Protein AF-A0A519VNI6-F1 (afdb_monomer)

Nearest PDB structures (foldseek):
  6fhm-assembly1_B  TM=5.987E-01  e=8.349E-01  Escherichia coli K-12
  7arm-assembly1_A  TM=4.336E-01  e=2.626E+00  Escherichia coli K-12
  6rm3-assembly1_LM0  TM=1.804E-01  e=1.292E+00  Vairimorpha necatrix

Sequence (95 aa):
MMKYIKTVWIHDFEDEPNLFYHEVDKDGFEIRKILIYKDDHFALASTSIEKGDAFLSSKTIPSVHEINEDAQFLAKEITCEEFEQIWAEYLYSNK

Mean predicted aligned error: 2.77 Å

Secondary structure (DSSP, 8-state):
--EEEEEEE----SSSEEEEEEEE-TTS-EEEEEEEETTS-EEEEESS-EETT----SSPPPPHHHHTTSTTEEEEE--HHHHHHHHHHHHS---

Structure (mmCIF, N/CA/C/O backbone):
data_AF-A0A519VNI6-F1
#
_entry.id   AF-A0A519VNI6-F1
#
loop_
_atom_site.group_PDB
_atom_s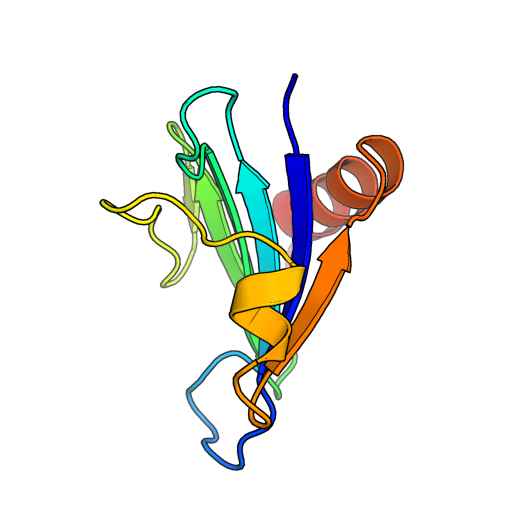ite.id
_atom_site.type_symbol
_atom_site.label_atom_id
_atom_site.label_alt_id
_atom_site.label_comp_id
_atom_site.label_asym_id
_atom_site.label_entity_id
_atom_site.label_seq_id
_atom_site.pdbx_PDB_ins_code
_atom_site.Cartn_x
_atom_site.Cartn_y
_atom_site.Cartn_z
_atom_site.occupancy
_atom_site.B_iso_or_equiv
_atom_site.auth_seq_id
_atom_site.auth_comp_id
_atom_site.auth_asym_id
_atom_site.auth_atom_id
_atom_site.pdbx_PDB_model_num
ATOM 1 N N . MET A 1 1 ? -0.092 12.343 13.136 1.00 83.25 1 MET A N 1
ATOM 2 C CA . MET A 1 1 ? -1.182 12.318 12.138 1.00 83.25 1 MET A CA 1
ATOM 3 C C . MET A 1 1 ? -0.995 11.054 11.324 1.00 83.25 1 MET A C 1
ATOM 5 O O . MET A 1 1 ? 0.158 10.680 11.141 1.00 83.25 1 MET A O 1
ATOM 9 N N . MET A 1 2 ? -2.075 10.372 10.940 1.00 95.06 2 MET A N 1
ATOM 10 C CA . MET A 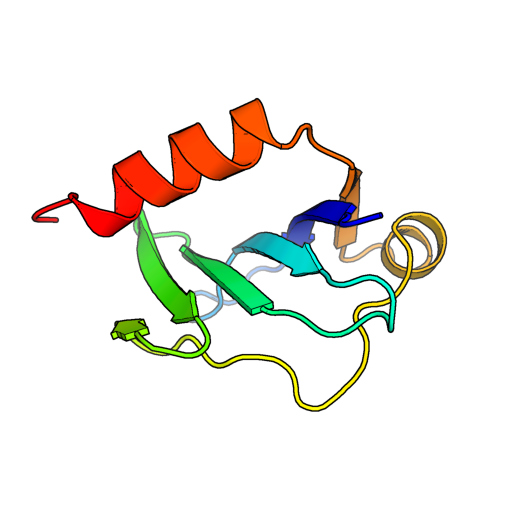1 2 ? -1.959 9.161 10.119 1.00 95.06 2 MET A CA 1
ATOM 11 C C . MET A 1 2 ? -1.532 9.535 8.701 1.00 95.06 2 MET A C 1
ATOM 13 O O . MET A 1 2 ? -1.784 10.661 8.262 1.00 95.06 2 MET A O 1
ATOM 17 N N . LYS A 1 3 ? -0.880 8.604 8.013 1.00 97.81 3 LYS A N 1
ATOM 18 C CA . LYS A 1 3 ? -0.507 8.733 6.605 1.00 97.81 3 LYS A CA 1
ATOM 19 C C . LYS A 1 3 ? -1.166 7.624 5.811 1.00 97.81 3 LYS A C 1
ATOM 21 O O . LYS A 1 3 ? -1.279 6.504 6.297 1.00 97.81 3 LYS A O 1
ATOM 26 N N . TYR A 1 4 ? -1.540 7.939 4.582 1.00 98.62 4 TYR A N 1
ATOM 27 C CA . TYR A 1 4 ? -2.134 6.982 3.665 1.00 98.62 4 TYR A CA 1
ATOM 28 C C . TYR A 1 4 ? -1.285 6.958 2.409 1.00 98.62 4 TYR A C 1
ATOM 30 O O . TYR A 1 4 ? -1.046 8.000 1.797 1.00 98.62 4 TYR A O 1
ATOM 38 N N . ILE A 1 5 ? -0.768 5.786 2.062 1.00 98.69 5 ILE A N 1
ATOM 39 C CA . ILE A 1 5 ? 0.215 5.633 0.992 1.00 98.69 5 ILE A CA 1
ATOM 40 C C . ILE A 1 5 ? -0.307 4.604 0.004 1.00 98.69 5 ILE A C 1
ATOM 42 O O . ILE A 1 5 ? -0.692 3.503 0.390 1.00 98.69 5 ILE A O 1
ATOM 46 N N . LYS A 1 6 ? -0.292 4.967 -1.276 1.00 98.75 6 LYS A N 1
ATOM 47 C CA . LYS A 1 6 ? -0.488 4.045 -2.390 1.00 98.75 6 LYS A CA 1
ATOM 48 C C . LYS A 1 6 ? 0.872 3.748 -3.004 1.00 98.75 6 LYS A C 1
ATOM 50 O O . LYS A 1 6 ? 1.537 4.689 -3.436 1.00 98.75 6 LYS A O 1
ATOM 55 N N . THR A 1 7 ? 1.227 2.474 -3.111 1.00 98.62 7 THR A N 1
ATOM 56 C CA . THR A 1 7 ? 2.486 2.019 -3.711 1.00 98.62 7 THR A CA 1
ATOM 57 C C . THR A 1 7 ? 2.193 1.040 -4.834 1.00 98.62 7 THR A C 1
ATOM 59 O O . THR A 1 7 ? 1.498 0.051 -4.630 1.00 98.62 7 THR A O 1
ATOM 62 N N . VAL A 1 8 ? 2.719 1.313 -6.022 1.00 98.50 8 VAL A N 1
ATOM 63 C CA . VAL A 1 8 ? 2.764 0.368 -7.142 1.00 98.50 8 VAL A CA 1
ATOM 64 C C . VAL A 1 8 ? 4.122 -0.320 -7.119 1.00 98.50 8 VAL A C 1
ATOM 66 O O . VAL A 1 8 ? 5.133 0.376 -7.039 1.00 98.50 8 VAL A O 1
ATOM 69 N N . TRP A 1 9 ? 4.148 -1.647 -7.224 1.00 98.25 9 TRP A N 1
ATOM 70 C CA . TRP A 1 9 ? 5.367 -2.415 -7.470 1.00 98.25 9 TRP A CA 1
ATOM 71 C C . TRP A 1 9 ? 5.404 -2.855 -8.935 1.00 98.25 9 TRP A C 1
ATOM 73 O O . TRP A 1 9 ? 4.475 -3.476 -9.447 1.00 98.25 9 TRP A O 1
ATOM 83 N N . ILE A 1 10 ? 6.471 -2.486 -9.632 1.00 97.94 10 ILE A N 1
ATOM 84 C CA . ILE A 1 10 ? 6.691 -2.753 -11.048 1.00 97.94 10 ILE A CA 1
ATOM 85 C C . ILE A 1 10 ? 7.520 -4.032 -11.160 1.00 97.94 10 ILE A C 1
ATOM 87 O O . ILE A 1 10 ? 8.738 -4.019 -10.983 1.00 97.94 10 ILE A O 1
ATOM 91 N N . HIS A 1 11 ? 6.850 -5.143 -11.460 1.00 96.94 11 HIS A N 1
ATOM 92 C CA . HIS A 1 11 ? 7.475 -6.453 -11.628 1.00 96.94 11 HIS A CA 1
ATOM 93 C C . HIS A 1 11 ? 6.660 -7.366 -12.557 1.00 96.94 11 HIS A C 1
ATOM 95 O O . HIS A 1 11 ? 5.459 -7.178 -12.768 1.00 96.94 11 HIS A O 1
ATOM 101 N N . ASP A 1 12 ? 7.306 -8.430 -13.037 1.00 95.69 12 ASP A N 1
ATOM 102 C CA . ASP A 1 12 ? 6.687 -9.460 -13.881 1.00 95.69 12 ASP A CA 1
ATOM 103 C C . ASP A 1 12 ? 6.329 -10.748 -13.118 1.00 95.69 12 ASP A C 1
ATOM 105 O O . ASP A 1 12 ? 5.827 -11.690 -13.714 1.00 95.69 12 ASP A O 1
ATOM 109 N N . PHE A 1 13 ? 6.521 -10.798 -11.794 1.00 95.69 13 PHE A N 1
ATOM 110 C CA . PHE A 1 13 ? 6.043 -11.929 -10.981 1.00 95.69 13 PHE A CA 1
ATOM 111 C C . PHE A 1 13 ? 4.510 -12.042 -11.041 1.00 95.69 13 PHE A C 1
ATOM 113 O O . PHE A 1 13 ? 3.823 -11.022 -10.952 1.00 95.69 13 PHE A O 1
ATOM 120 N N . GLU A 1 14 ? 3.998 -13.255 -11.236 1.00 92.50 14 GLU A N 1
ATOM 121 C CA . GLU A 1 14 ? 2.559 -13.530 -11.393 1.00 92.50 14 GLU A CA 1
ATOM 122 C C . GLU A 1 14 ? 1.843 -13.632 -10.042 1.00 92.50 14 GLU A C 1
ATOM 124 O O . GLU A 1 14 ? 0.761 -13.080 -9.876 1.00 92.50 14 GLU A O 1
ATOM 129 N N . ASP A 1 15 ? 2.485 -14.268 -9.060 1.00 92.56 15 ASP A N 1
ATOM 130 C CA . ASP A 1 15 ? 1.887 -14.568 -7.752 1.00 92.56 15 ASP A CA 1
ATOM 131 C C . ASP A 1 15 ? 2.071 -13.439 -6.717 1.00 92.56 15 ASP A C 1
ATOM 133 O O . ASP A 1 15 ? 1.718 -13.592 -5.551 1.00 92.56 15 ASP A O 1
ATOM 137 N N . GLU A 1 16 ? 2.646 -12.304 -7.123 1.00 95.75 16 GLU A N 1
ATOM 138 C CA . GLU A 1 16 ? 2.939 -11.169 -6.241 1.00 95.75 16 GLU A CA 1
ATOM 139 C C . GLU A 1 16 ? 1.984 -9.991 -6.506 1.00 95.75 16 GLU A C 1
ATOM 141 O O . GLU A 1 16 ? 1.579 -9.762 -7.655 1.00 95.75 16 GLU A O 1
ATOM 146 N N . PRO A 1 17 ? 1.634 -9.203 -5.473 1.00 96.62 17 PRO A N 1
ATOM 147 C CA . PRO A 1 17 ? 0.744 -8.064 -5.625 1.00 96.62 17 PRO A CA 1
ATOM 148 C C . PRO A 1 17 ? 1.441 -6.906 -6.341 1.00 96.62 17 PRO A C 1
ATOM 150 O O . PRO A 1 17 ? 2.569 -6.535 -6.020 1.00 96.62 17 PRO A O 1
ATOM 153 N N . ASN A 1 18 ? 0.726 -6.260 -7.258 1.00 96.94 18 ASN A N 1
ATOM 154 C CA . ASN A 1 18 ? 1.222 -5.085 -7.973 1.00 96.94 18 ASN A CA 1
ATOM 155 C C . ASN A 1 18 ? 0.877 -3.773 -7.256 1.00 96.94 18 ASN A C 1
ATOM 157 O O . ASN A 1 18 ? 1.476 -2.733 -7.552 1.00 96.94 18 ASN A O 1
ATOM 161 N N . LEU A 1 19 ? -0.099 -3.789 -6.344 1.00 97.75 19 LEU A N 1
ATOM 162 C CA . LEU A 1 19 ? -0.592 -2.582 -5.702 1.00 97.75 19 LEU A CA 1
ATOM 163 C C . LEU A 1 19 ? -0.824 -2.768 -4.206 1.00 97.75 19 LEU A C 1
ATOM 165 O O . LEU A 1 19 ? -1.463 -3.714 -3.754 1.00 97.75 19 LEU A O 1
ATOM 169 N N . PHE A 1 20 ? -0.327 -1.792 -3.455 1.00 98.25 20 PHE A N 1
ATOM 170 C CA . PHE A 1 20 ? -0.371 -1.749 -2.007 1.00 98.25 20 PHE A CA 1
ATOM 171 C C . PHE A 1 20 ? -1.035 -0.448 -1.567 1.00 98.25 20 PHE A C 1
ATOM 173 O O . PHE A 1 20 ? -0.714 0.634 -2.073 1.00 98.25 20 PHE A O 1
ATOM 180 N N . TYR A 1 21 ? -1.927 -0.547 -0.589 1.00 98.50 21 TYR A N 1
ATOM 181 C CA . TYR A 1 21 ? -2.425 0.600 0.156 1.00 98.50 21 TYR A CA 1
ATOM 182 C C . TYR A 1 21 ? -2.079 0.422 1.622 1.00 98.50 21 TYR A C 1
ATOM 184 O O . TYR A 1 21 ? -2.402 -0.610 2.205 1.00 98.50 21 TYR A O 1
ATOM 192 N N . HIS A 1 22 ? -1.462 1.439 2.207 1.00 98.31 22 HIS A N 1
ATOM 193 C CA . HIS A 1 22 ? -1.030 1.447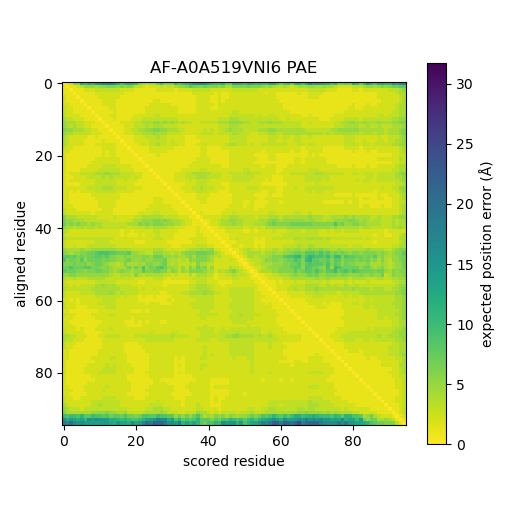 3.596 1.00 98.31 22 HIS A CA 1
ATOM 194 C C . HIS A 1 22 ? -1.731 2.583 4.332 1.00 98.31 22 HIS A C 1
ATOM 196 O O . HIS A 1 22 ? -1.629 3.736 3.912 1.00 98.31 22 HIS A O 1
ATOM 202 N N . GLU A 1 23 ? -2.381 2.279 5.450 1.00 98.44 23 GLU A N 1
ATOM 203 C CA . GLU A 1 23 ? -2.645 3.265 6.493 1.00 98.44 23 GLU A CA 1
ATOM 204 C C . GLU A 1 23 ? -1.583 3.106 7.575 1.00 98.44 23 GLU A C 1
ATOM 206 O O . GLU A 1 23 ? -1.408 2.030 8.152 1.00 98.44 23 GLU A O 1
ATOM 211 N N . VAL A 1 24 ? -0.876 4.195 7.841 1.00 98.19 24 VAL A N 1
ATOM 212 C CA . VAL A 1 24 ? 0.308 4.226 8.688 1.00 98.19 24 VAL A CA 1
ATOM 213 C C . VAL A 1 24 ? 0.075 5.176 9.851 1.00 98.19 24 VAL A C 1
ATOM 215 O O . VA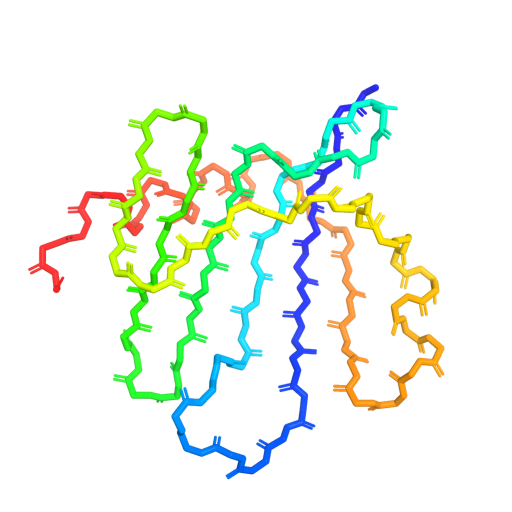L A 1 24 ? -0.383 6.310 9.675 1.00 98.19 24 VAL A O 1
ATOM 218 N N . ASP A 1 25 ? 0.399 4.721 11.054 1.00 97.50 25 ASP A N 1
ATOM 219 C CA . ASP A 1 25 ? 0.261 5.510 12.262 1.00 97.50 25 ASP A CA 1
ATOM 220 C C . ASP A 1 25 ? 1.337 6.582 12.439 1.00 97.50 25 ASP A C 1
ATOM 222 O O . ASP A 1 25 ? 2.229 6.791 11.615 1.00 97.50 25 ASP A O 1
ATOM 226 N N . LYS A 1 26 ? 1.208 7.338 13.532 1.00 96.56 26 LYS A N 1
ATOM 227 C CA . LYS A 1 26 ? 2.130 8.433 13.854 1.00 96.56 26 LYS A CA 1
ATOM 228 C C . LYS A 1 26 ? 3.556 7.948 14.143 1.00 96.56 26 LYS A C 1
ATOM 230 O O . LYS A 1 26 ? 4.471 8.763 14.076 1.00 96.56 26 LYS A O 1
ATOM 235 N N . ASP A 1 27 ? 3.708 6.676 14.501 1.00 96.38 27 ASP A N 1
ATOM 236 C CA . ASP A 1 27 ? 4.972 6.036 14.849 1.00 96.38 27 ASP A CA 1
ATOM 237 C C . ASP A 1 27 ? 5.554 5.281 13.631 1.00 96.38 27 ASP A C 1
ATOM 239 O O . ASP A 1 27 ? 6.642 4.715 13.712 1.00 96.38 27 ASP A O 1
ATOM 243 N N . GLY A 1 28 ? 4.875 5.345 12.477 1.00 96.69 28 GLY A N 1
ATOM 244 C CA . GLY A 1 28 ? 5.321 4.800 11.200 1.00 96.69 28 GLY A CA 1
ATOM 245 C C . GLY A 1 28 ? 4.872 3.364 10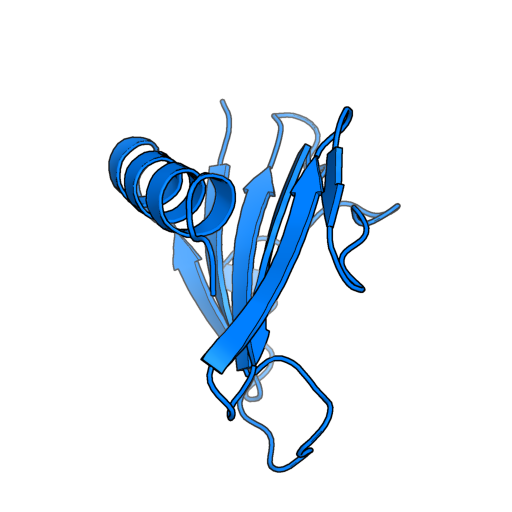.945 1.00 96.69 28 GLY A C 1
ATOM 246 O O . GLY A 1 28 ? 5.277 2.792 9.935 1.00 96.69 28 GLY A O 1
ATOM 247 N N . PHE A 1 29 ? 4.055 2.773 11.816 1.00 97.44 29 PHE A N 1
ATOM 248 C CA . PHE A 1 29 ? 3.607 1.389 11.676 1.00 97.44 29 PHE A CA 1
ATOM 249 C C . PHE A 1 29 ? 2.315 1.282 10.877 1.00 97.44 29 PHE A C 1
ATOM 251 O O . PHE A 1 29 ? 1.412 2.106 10.997 1.00 97.44 29 PHE A O 1
ATOM 258 N N . GLU A 1 30 ? 2.234 0.242 10.055 1.00 96.88 30 GLU A N 1
ATOM 259 C CA . GLU A 1 30 ? 1.031 -0.088 9.301 1.00 96.88 30 GLU A CA 1
ATOM 260 C C . GLU A 1 30 ? -0.067 -0.588 10.246 1.00 96.88 30 GLU A C 1
ATOM 262 O O . GLU A 1 30 ? 0.170 -1.482 11.058 1.00 96.88 30 GLU A O 1
ATOM 267 N N . ILE A 1 31 ? -1.270 -0.026 10.129 1.00 97.56 31 ILE A N 1
ATOM 268 C CA . ILE A 1 31 ? -2.445 -0.452 10.905 1.00 97.56 31 ILE A CA 1
ATOM 269 C C . ILE A 1 31 ? -3.570 -1.014 10.035 1.00 97.56 31 ILE A C 1
ATOM 271 O O . ILE A 1 31 ? -4.390 -1.790 10.532 1.00 97.56 31 ILE A O 1
ATOM 275 N N . ARG A 1 32 ? -3.587 -0.664 8.744 1.00 98.19 32 ARG A N 1
ATOM 276 C CA . ARG A 1 32 ? -4.381 -1.321 7.705 1.00 98.19 32 ARG A CA 1
ATOM 277 C C . ARG A 1 32 ? -3.576 -1.446 6.420 1.00 98.19 32 ARG A C 1
ATOM 279 O O . ARG A 1 32 ? -2.830 -0.535 6.059 1.00 98.19 32 ARG A O 1
ATOM 286 N N . LYS A 1 33 ? -3.788 -2.557 5.719 1.00 98.12 33 LYS A N 1
ATOM 287 C CA . LYS A 1 33 ? -3.147 -2.883 4.449 1.00 98.12 33 LYS A CA 1
ATOM 288 C C . LYS A 1 33 ? -4.134 -3.468 3.458 1.00 98.12 33 LYS A C 1
ATOM 290 O O . LYS A 1 33 ? -4.926 -4.333 3.824 1.00 98.12 33 LYS A O 1
ATOM 295 N N . ILE A 1 34 ? -4.014 -3.059 2.202 1.00 98.00 34 ILE A N 1
ATOM 296 C CA . ILE A 1 34 ? -4.670 -3.702 1.062 1.00 98.00 34 ILE A CA 1
ATOM 297 C C . ILE A 1 34 ? -3.588 -4.136 0.081 1.00 98.00 34 ILE A C 1
ATOM 299 O O . ILE A 1 34 ? -2.722 -3.330 -0.261 1.00 98.00 34 ILE A O 1
ATOM 303 N N . LEU A 1 35 ? -3.652 -5.387 -0.363 1.00 97.62 35 LEU A N 1
ATOM 304 C CA . LEU A 1 35 ? -2.872 -5.932 -1.470 1.00 97.62 35 LEU A CA 1
ATOM 305 C C . LEU A 1 35 ? -3.824 -6.231 -2.620 1.00 97.62 35 LEU A C 1
ATOM 307 O O . LEU A 1 35 ? -4.860 -6.852 -2.394 1.00 97.62 35 LEU A O 1
ATOM 311 N N . ILE A 1 36 ? -3.474 -5.807 -3.828 1.00 96.50 36 ILE A N 1
ATOM 312 C CA . ILE A 1 36 ? -4.184 -6.168 -5.056 1.00 96.50 36 ILE A CA 1
ATOM 313 C C . ILE A 1 36 ? -3.176 -6.818 -5.995 1.00 96.50 36 ILE A C 1
ATOM 315 O O . ILE A 1 36 ? -2.033 -6.366 -6.101 1.00 96.50 36 ILE A O 1
ATOM 319 N N . TYR A 1 37 ? -3.615 -7.892 -6.634 1.00 95.69 37 TYR A N 1
ATOM 320 C CA . TYR A 1 37 ? -2.817 -8.741 -7.501 1.00 95.69 37 TYR A CA 1
ATOM 321 C C . TYR A 1 37 ? -3.273 -8.603 -8.954 1.00 95.69 37 TYR A C 1
ATOM 323 O O . TYR A 1 37 ? -4.324 -8.033 -9.251 1.00 95.69 37 TYR A O 1
ATOM 331 N N . LYS A 1 38 ? -2.451 -9.091 -9.888 1.00 92.06 38 LYS A N 1
ATOM 332 C CA . LYS A 1 38 ? -2.666 -8.911 -11.336 1.00 92.06 38 LYS A CA 1
ATOM 333 C C . LYS A 1 38 ? -3.934 -9.578 -11.870 1.00 92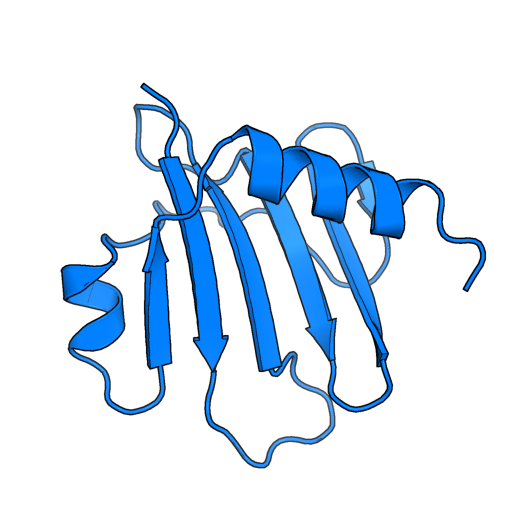.06 38 LYS A C 1
ATOM 335 O O . LYS A 1 38 ? -4.484 -9.114 -12.863 1.00 92.06 38 LYS A O 1
ATOM 340 N N . ASP A 1 39 ? -4.374 -10.653 -11.232 1.00 91.00 39 ASP A N 1
ATOM 341 C CA . ASP A 1 39 ? -5.598 -11.403 -11.532 1.00 91.00 39 ASP A CA 1
ATOM 342 C C . ASP A 1 39 ? -6.840 -10.844 -10.801 1.00 91.00 39 ASP A C 1
ATOM 344 O O . ASP A 1 39 ? -7.872 -11.511 -10.734 1.00 91.00 39 ASP A O 1
ATOM 348 N N . ASP A 1 40 ? -6.740 -9.625 -10.259 1.00 87.38 40 ASP A N 1
ATOM 349 C CA . ASP A 1 40 ? -7.754 -8.924 -9.466 1.00 87.38 40 ASP A CA 1
ATOM 350 C C . ASP A 1 40 ? -8.098 -9.579 -8.114 1.00 87.38 40 ASP A C 1
ATOM 352 O O . ASP A 1 40 ? -9.042 -9.133 -7.445 1.00 87.38 40 ASP A O 1
ATOM 356 N N . HIS A 1 41 ? -7.348 -10.596 -7.665 1.00 92.62 41 HIS A N 1
ATOM 357 C CA . HIS A 1 41 ? -7.475 -11.051 -6.284 1.00 92.62 41 HIS A CA 1
ATOM 358 C C . HIS A 1 41 ? -6.890 -10.016 -5.320 1.00 92.62 41 HIS A C 1
ATOM 360 O O . HIS A 1 41 ? -6.096 -9.143 -5.688 1.00 92.62 41 HIS A O 1
ATOM 366 N N . PHE A 1 42 ? -7.328 -10.077 -4.065 1.00 95.56 42 PHE A N 1
ATOM 367 C CA . PHE A 1 42 ? -6.922 -9.110 -3.059 1.00 95.56 42 PHE A CA 1
ATOM 368 C C . PHE A 1 42 ? -6.797 -9.737 -1.680 1.00 95.56 42 PHE A C 1
ATOM 370 O O . PHE A 1 42 ? -7.447 -10.734 -1.357 1.00 95.56 42 PHE A O 1
ATOM 377 N N . ALA A 1 43 ? -5.999 -9.087 -0.845 1.00 96.25 43 ALA A N 1
ATOM 378 C CA . ALA A 1 43 ? -5.851 -9.427 0.556 1.00 96.25 43 ALA A CA 1
ATOM 379 C C . ALA A 1 43 ? -5.904 -8.161 1.421 1.00 96.25 43 ALA A C 1
ATOM 381 O O . ALA A 1 43 ? -5.520 -7.072 0.988 1.00 96.25 43 ALA A O 1
ATOM 382 N N . LEU A 1 44 ? -6.415 -8.300 2.642 1.00 96.44 44 LEU A N 1
ATOM 383 C CA . LEU A 1 44 ? -6.602 -7.207 3.595 1.00 96.44 44 LEU A CA 1
ATOM 384 C C . LEU A 1 44 ? -6.020 -7.594 4.945 1.00 96.44 44 LEU A C 1
ATOM 386 O O . LEU A 1 44 ? -6.254 -8.702 5.421 1.00 96.44 44 LEU A O 1
ATOM 390 N N . ALA A 1 45 ? -5.349 -6.655 5.595 1.00 97.44 45 ALA A N 1
ATOM 391 C CA . ALA A 1 45 ? -4.935 -6.809 6.981 1.00 97.44 45 ALA A CA 1
ATOM 392 C C . ALA A 1 45 ? -5.279 -5.559 7.784 1.00 97.44 45 ALA A C 1
ATOM 394 O O . ALA A 1 45 ? -5.188 -4.437 7.289 1.00 97.44 45 ALA A O 1
ATOM 395 N N . SER A 1 46 ? -5.662 -5.757 9.034 1.00 96.50 46 SER A N 1
ATOM 396 C CA . SER A 1 46 ? -5.783 -4.746 10.072 1.00 96.50 46 SER A CA 1
ATOM 397 C C . SER A 1 46 ? -5.420 -5.368 11.418 1.00 96.50 46 SER A C 1
ATOM 399 O O . SER A 1 46 ? -5.160 -6.564 11.521 1.00 96.50 46 SER A O 1
ATOM 401 N N . THR A 1 47 ? -5.462 -4.582 12.489 1.00 90.94 47 THR A N 1
ATOM 402 C CA . THR A 1 47 ? -5.276 -5.099 13.855 1.00 90.94 47 THR A CA 1
ATOM 403 C C . THR A 1 47 ? -6.361 -6.087 14.309 1.00 90.94 47 THR A C 1
ATOM 405 O O . THR A 1 47 ? -6.199 -6.732 15.343 1.00 90.94 47 THR A O 1
ATOM 408 N N . SER A 1 48 ? -7.473 -6.201 13.577 1.00 90.62 48 SER A N 1
ATOM 409 C CA . SER A 1 48 ? -8.621 -7.048 13.925 1.00 90.62 48 SER A CA 1
ATOM 410 C C . SER A 1 48 ? -9.042 -8.027 12.829 1.00 90.62 48 SER A C 1
ATOM 412 O O . SER A 1 48 ? -9.870 -8.899 13.091 1.00 90.62 48 SER A O 1
ATOM 414 N N . ILE A 1 49 ? -8.519 -7.878 11.610 1.00 88.31 49 ILE A N 1
ATOM 415 C CA . ILE A 1 49 ? -8.932 -8.639 10.431 1.00 88.31 49 ILE A CA 1
ATOM 416 C C . ILE A 1 49 ? -7.688 -9.041 9.646 1.00 88.31 49 ILE A C 1
ATOM 418 O O . ILE A 1 49 ? -6.874 -8.191 9.314 1.00 88.31 49 ILE A O 1
ATOM 422 N N . GLU A 1 50 ? -7.605 -10.309 9.263 1.00 89.25 50 GLU A N 1
ATOM 423 C CA . GLU A 1 50 ? -6.698 -10.798 8.224 1.00 89.25 50 GLU A CA 1
ATOM 424 C C . GLU A 1 50 ? -7.548 -11.574 7.208 1.00 89.25 50 GLU A C 1
ATOM 426 O O . GLU A 1 50 ? -8.291 -12.489 7.573 1.00 89.25 50 GLU A O 1
ATOM 431 N N . LYS A 1 51 ? -7.516 -11.159 5.939 1.00 88.38 51 LYS A N 1
ATOM 432 C CA . LYS A 1 51 ? -8.217 -11.801 4.819 1.00 88.38 51 LYS A CA 1
ATOM 433 C C . LYS A 1 51 ? -7.211 -12.051 3.700 1.00 88.38 51 LYS A C 1
ATOM 435 O O . LYS A 1 51 ? -6.592 -11.103 3.222 1.00 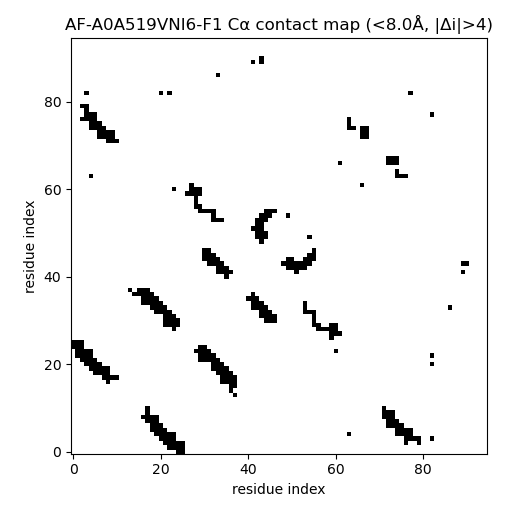88.38 51 LYS A O 1
ATOM 440 N N . GLY A 1 5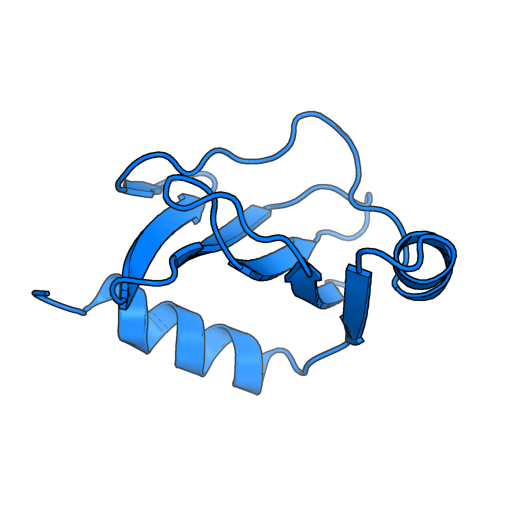2 ? -7.108 -13.298 3.246 1.00 88.00 52 GLY A N 1
ATOM 441 C CA . GLY A 1 52 ? -6.099 -13.704 2.262 1.00 88.00 52 GLY A CA 1
ATOM 442 C C . GLY A 1 52 ? -4.695 -13.710 2.870 1.00 88.00 52 GLY A C 1
ATOM 443 O O . GLY A 1 52 ? -4.546 -13.977 4.059 1.00 88.00 52 GLY A O 1
ATOM 444 N N . ASP A 1 53 ? -3.690 -13.374 2.063 1.00 88.00 53 ASP A N 1
ATOM 445 C CA . ASP A 1 53 ? -2.268 -13.479 2.429 1.00 88.00 53 ASP A CA 1
ATOM 446 C C . ASP A 1 53 ? -1.651 -12.158 2.934 1.00 88.00 53 ASP A C 1
ATOM 448 O O . ASP A 1 53 ? -0.430 -11.986 2.973 1.00 88.00 53 ASP A O 1
ATOM 452 N N . ALA A 1 54 ? -2.484 -11.188 3.317 1.00 91.56 54 ALA A N 1
ATOM 453 C CA . ALA A 1 54 ? -2.018 -9.908 3.832 1.00 91.56 54 ALA A CA 1
ATOM 454 C C . ALA A 1 54 ? -1.722 -9.986 5.334 1.00 91.56 54 ALA A C 1
ATOM 456 O O . ALA A 1 54 ? -2.550 -10.429 6.125 1.00 91.56 54 ALA A O 1
ATOM 457 N N . PHE A 1 55 ? -0.575 -9.426 5.718 1.00 94.06 55 PHE A N 1
ATOM 458 C CA . PHE A 1 55 ? -0.168 -9.217 7.106 1.00 94.06 55 PHE A CA 1
ATOM 459 C C . PHE A 1 55 ? 0.366 -7.799 7.284 1.00 94.06 55 PHE A C 1
ATOM 461 O O . PHE A 1 55 ? 0.953 -7.228 6.353 1.00 94.06 55 PHE A O 1
ATOM 468 N N . LEU A 1 56 ? 0.193 -7.254 8.491 1.00 96.44 56 LEU A N 1
ATOM 469 C CA . LEU A 1 56 ? 0.776 -5.967 8.852 1.00 96.44 56 LEU A CA 1
ATOM 470 C C . LEU A 1 56 ? 2.299 -6.081 8.980 1.00 96.44 56 LEU A C 1
ATOM 472 O O . LEU A 1 56 ? 2.829 -7.032 9.560 1.00 96.44 56 LEU A O 1
ATOM 476 N N . SER A 1 57 ? 3.015 -5.092 8.453 1.00 94.62 57 SER A N 1
ATOM 477 C CA . SER A 1 57 ? 4.471 -5.031 8.589 1.00 94.62 57 SER A CA 1
ATOM 478 C C . SER A 1 57 ? 4.903 -4.923 10.059 1.00 94.62 57 SER A C 1
ATOM 480 O O . SER A 1 57 ? 4.433 -4.067 10.804 1.00 94.62 57 SER A O 1
ATOM 482 N N . SER A 1 58 ? 5.892 -5.728 10.467 1.00 94.06 58 SER A N 1
ATOM 483 C CA . SER A 1 58 ? 6.561 -5.602 11.776 1.00 94.06 58 SER A CA 1
ATOM 484 C C . SER A 1 58 ? 7.563 -4.441 11.844 1.00 94.06 58 SER A C 1
ATOM 486 O O . SER A 1 58 ? 8.134 -4.163 12.900 1.00 94.06 58 SER A O 1
ATOM 488 N N . LYS A 1 59 ? 7.797 -3.772 10.712 1.00 96.19 59 LYS A N 1
ATOM 489 C CA . LYS A 1 59 ? 8.670 -2.604 10.568 1.00 96.19 59 LYS A CA 1
ATOM 490 C C . LYS A 1 59 ? 7.865 -1.391 10.129 1.00 96.19 59 LYS A C 1
ATOM 492 O O . LYS A 1 59 ? 6.826 -1.528 9.485 1.00 96.19 59 LYS A O 1
ATOM 497 N N . THR A 1 60 ? 8.402 -0.211 10.412 1.00 97.19 60 THR A N 1
ATOM 498 C CA . THR A 1 60 ? 7.838 1.043 9.923 1.00 97.19 60 THR A CA 1
ATOM 499 C C . THR A 1 60 ? 7.825 1.090 8.398 1.00 97.19 60 THR A C 1
ATOM 501 O O . THR A 1 60 ? 8.785 0.655 7.756 1.00 97.19 60 THR A O 1
ATOM 504 N N . ILE A 1 61 ? 6.766 1.653 7.826 1.00 97.44 61 ILE A N 1
ATOM 505 C CA . ILE A 1 61 ? 6.670 1.902 6.389 1.00 97.44 61 ILE A CA 1
ATOM 506 C C . ILE A 1 61 ? 7.571 3.098 6.037 1.00 97.44 61 ILE A C 1
ATOM 508 O O . ILE A 1 61 ? 7.468 4.136 6.702 1.00 97.44 61 ILE A O 1
ATOM 512 N N . PRO A 1 62 ? 8.459 2.984 5.029 1.00 97.19 62 PRO A N 1
ATOM 513 C CA . PRO A 1 62 ? 9.288 4.106 4.597 1.00 97.19 62 PRO A CA 1
ATOM 514 C C . PRO A 1 62 ? 8.445 5.271 4.066 1.00 97.19 62 PRO A C 1
ATOM 516 O O . PRO A 1 62 ? 7.280 5.119 3.692 1.00 97.19 62 PRO A O 1
ATOM 519 N N . SER A 1 63 ? 9.029 6.463 4.020 1.00 96.69 63 SER A N 1
ATOM 520 C CA . SER A 1 63 ? 8.378 7.622 3.414 1.00 96.69 63 SER A CA 1
ATOM 521 C C . SER A 1 63 ? 8.196 7.434 1.907 1.00 96.69 63 SER A C 1
ATOM 523 O O . SER A 1 63 ? 8.945 6.717 1.252 1.00 96.69 63 SER A O 1
ATOM 525 N N . VAL A 1 64 ? 7.238 8.156 1.322 1.00 98.25 64 VAL A N 1
ATOM 526 C CA . VAL A 1 64 ? 7.025 8.163 -0.134 1.00 98.25 64 VAL A CA 1
ATOM 527 C C . VAL A 1 64 ? 8.292 8.540 -0.906 1.00 98.25 64 VAL A C 1
ATOM 529 O O . VAL A 1 64 ? 8.508 8.027 -1.998 1.00 98.25 64 VAL A O 1
ATOM 532 N N . HIS A 1 65 ? 9.131 9.422 -0.358 1.00 98.12 65 HIS A N 1
ATOM 533 C CA . HIS A 1 65 ? 10.397 9.776 -0.994 1.00 98.12 65 HIS A CA 1
ATOM 534 C C . HIS A 1 65 ? 11.347 8.577 -1.039 1.00 98.12 65 HIS A C 1
ATOM 536 O O . HIS A 1 65 ? 11.791 8.228 -2.123 1.00 98.12 65 HIS A O 1
ATOM 542 N N . GLU A 1 66 ? 11.569 7.917 0.101 1.00 98.19 66 GLU A N 1
ATOM 543 C CA . GLU A 1 66 ? 12.441 6.737 0.217 1.00 98.19 66 GLU A CA 1
ATOM 544 C C . GLU A 1 66 ? 11.938 5.562 -0.631 1.00 98.19 66 GLU A C 1
ATOM 546 O O . GLU A 1 66 ? 12.734 4.903 -1.289 1.00 98.19 66 GLU A O 1
ATOM 551 N N . ILE A 1 67 ? 10.621 5.315 -0.676 1.00 98.25 67 ILE A N 1
ATOM 552 C CA . ILE A 1 67 ? 10.055 4.260 -1.537 1.00 98.25 67 ILE A CA 1
ATOM 553 C C . ILE A 1 67 ? 10.370 4.545 -3.013 1.00 98.25 67 ILE A C 1
ATOM 555 O O . ILE A 1 67 ? 10.743 3.639 -3.747 1.00 98.25 67 ILE A O 1
ATOM 559 N N . ASN A 1 68 ? 10.249 5.804 -3.442 1.00 98.44 68 ASN A N 1
ATOM 560 C CA . ASN A 1 68 ? 10.508 6.213 -4.824 1.00 98.44 68 ASN A CA 1
ATOM 561 C C . ASN A 1 68 ? 12.004 6.297 -5.188 1.00 98.44 68 ASN A C 1
ATOM 563 O O . ASN A 1 68 ? 12.318 6.557 -6.351 1.00 98.44 68 ASN A O 1
ATOM 567 N N . GLU A 1 69 ? 12.934 6.112 -4.242 1.00 98.50 69 GLU A N 1
ATOM 568 C CA . GLU A 1 69 ? 14.364 5.978 -4.567 1.00 98.50 69 GLU A CA 1
ATOM 569 C C . GLU A 1 69 ? 14.661 4.647 -5.276 1.00 98.50 69 GLU A C 1
ATOM 571 O O . GLU A 1 69 ? 15.626 4.552 -6.039 1.00 98.50 69 GLU A O 1
ATOM 576 N N . ASP A 1 70 ? 13.819 3.633 -5.067 1.00 98.19 70 ASP A N 1
ATOM 577 C CA . ASP A 1 70 ? 13.874 2.367 -5.786 1.00 98.19 70 ASP A CA 1
ATOM 578 C C . ASP A 1 70 ? 12.975 2.424 -7.032 1.00 98.19 70 ASP A C 1
ATOM 580 O O . ASP A 1 70 ? 11.755 2.567 -6.954 1.00 98.19 70 ASP A O 1
ATOM 584 N N . ALA A 1 71 ? 13.590 2.278 -8.207 1.00 97.56 71 ALA A N 1
ATOM 585 C CA . ALA A 1 71 ? 12.922 2.356 -9.505 1.00 97.56 71 ALA A CA 1
ATOM 586 C C . ALA A 1 71 ? 11.867 1.258 -9.739 1.00 97.56 71 ALA A C 1
ATOM 588 O O . ALA A 1 71 ? 11.085 1.362 -10.686 1.00 97.56 71 ALA A O 1
ATOM 589 N N . GLN A 1 72 ? 11.843 0.208 -8.914 1.00 98.19 72 GLN A N 1
ATOM 590 C CA . GLN A 1 72 ? 10.785 -0.798 -8.951 1.00 98.19 72 GLN A CA 1
ATOM 591 C C . GLN A 1 72 ? 9.478 -0.293 -8.339 1.00 98.19 72 GLN A C 1
ATOM 593 O O . GLN A 1 72 ? 8.451 -0.939 -8.526 1.00 98.19 72 GLN A O 1
ATOM 598 N N . PHE A 1 73 ? 9.470 0.839 -7.634 1.00 98.44 73 PHE A N 1
ATOM 599 C CA . PHE A 1 73 ? 8.283 1.330 -6.948 1.00 98.44 73 PHE A CA 1
ATOM 600 C C . PHE A 1 73 ? 7.841 2.708 -7.432 1.00 98.44 73 PHE A C 1
ATOM 602 O O . PHE A 1 73 ? 8.638 3.563 -7.809 1.00 98.44 73 PHE A O 1
ATOM 609 N N . LEU A 1 74 ? 6.526 2.928 -7.381 1.00 98.50 74 LEU A N 1
ATOM 610 C CA . LEU A 1 74 ? 5.912 4.246 -7.505 1.00 98.50 74 LEU A CA 1
ATOM 611 C C . LEU A 1 74 ? 4.959 4.458 -6.334 1.00 98.50 74 LEU A C 1
ATOM 613 O O . LEU A 1 74 ? 3.877 3.870 -6.287 1.00 98.50 74 LEU A O 1
ATOM 617 N N . ALA A 1 75 ? 5.350 5.314 -5.400 1.00 98.56 75 ALA A N 1
ATOM 618 C CA . ALA A 1 75 ? 4.563 5.661 -4.230 1.00 98.56 75 ALA A CA 1
ATOM 619 C C . ALA A 1 75 ? 4.022 7.088 -4.303 1.00 98.56 75 ALA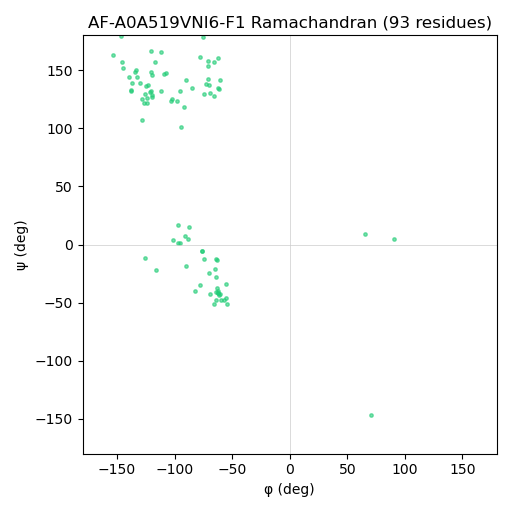 A C 1
ATOM 621 O O . ALA A 1 75 ? 4.676 8.010 -4.798 1.00 98.56 75 ALA A O 1
ATOM 622 N N . LYS A 1 76 ? 2.833 7.285 -3.741 1.00 98.62 76 LYS A N 1
ATOM 623 C CA . LYS A 1 76 ? 2.275 8.609 -3.464 1.00 98.62 76 LYS A CA 1
ATOM 624 C C . LYS A 1 76 ? 1.456 8.594 -2.184 1.00 98.62 76 LYS A C 1
ATOM 626 O O . LYS A 1 76 ? 0.859 7.574 -1.838 1.00 98.62 76 LYS A O 1
ATOM 631 N N . GLU A 1 77 ? 1.383 9.742 -1.522 1.00 98.38 77 GLU A N 1
ATOM 632 C CA . GLU A 1 77 ? 0.373 9.939 -0.488 1.00 98.38 77 GLU A CA 1
ATOM 633 C C . GLU A 1 77 ? -1.007 10.059 -1.150 1.00 98.38 77 GLU A C 1
ATOM 635 O O . GLU A 1 77 ? -1.149 10.620 -2.242 1.00 98.38 77 GLU A O 1
ATOM 640 N N . ILE A 1 78 ? -2.006 9.485 -0.495 1.00 98.62 78 ILE A N 1
ATOM 641 C CA . ILE A 1 78 ? -3.423 9.594 -0.844 1.00 98.62 78 ILE A CA 1
ATOM 642 C C . ILE A 1 78 ? -4.172 10.197 0.339 1.00 98.62 78 ILE A C 1
ATOM 644 O O . ILE A 1 78 ? -3.631 10.296 1.445 1.00 98.62 78 ILE A O 1
ATOM 648 N N . THR A 1 79 ? -5.409 10.631 0.124 1.00 98.44 79 THR A N 1
ATOM 649 C CA . THR A 1 79 ? -6.199 11.159 1.240 1.00 98.44 79 THR A CA 1
ATOM 650 C C . THR A 1 79 ? -6.771 10.032 2.101 1.00 98.44 79 THR A C 1
ATOM 652 O O . THR A 1 79 ? -6.870 8.878 1.677 1.00 98.44 79 THR A O 1
ATOM 655 N N . CYS A 1 80 ? -7.171 10.380 3.327 1.00 98.19 80 CYS A N 1
ATOM 656 C CA . CYS A 1 80 ? -7.928 9.484 4.201 1.00 98.19 80 CYS A CA 1
ATOM 657 C C . CYS A 1 80 ? -9.200 8.997 3.494 1.00 98.19 80 CYS A C 1
ATOM 659 O O . CYS A 1 80 ? -9.486 7.807 3.463 1.00 98.19 80 CYS A O 1
ATOM 661 N N . GLU A 1 81 ? -9.931 9.916 2.861 1.00 98.44 81 GLU A N 1
ATOM 662 C CA . GLU A 1 81 ? -11.177 9.618 2.157 1.00 98.44 81 GLU A CA 1
ATOM 663 C C . GLU A 1 81 ? -10.956 8.651 0.989 1.00 98.44 81 GLU A C 1
ATOM 665 O O . GLU A 1 81 ? -11.741 7.719 0.823 1.00 98.44 81 GLU A O 1
ATOM 670 N N . GLU A 1 82 ? -9.883 8.833 0.211 1.00 98.38 82 GLU A N 1
ATOM 671 C CA . GLU A 1 82 ? -9.510 7.902 -0.859 1.00 98.38 82 GLU A CA 1
ATOM 672 C C . GLU A 1 82 ? -9.201 6.506 -0.299 1.00 98.38 82 GLU A C 1
ATOM 674 O O . GLU A 1 82 ? -9.660 5.507 -0.853 1.00 98.38 82 GLU A O 1
ATOM 679 N N . PHE A 1 83 ? -8.459 6.418 0.811 1.00 98.44 83 PHE A N 1
ATOM 680 C CA . PHE A 1 83 ? -8.159 5.133 1.444 1.00 98.44 83 PHE A CA 1
ATOM 681 C C . PHE A 1 83 ? -9.423 4.444 1.968 1.00 98.44 83 PHE A C 1
ATOM 683 O O . PHE A 1 83 ? -9.629 3.265 1.692 1.00 98.44 83 PHE A O 1
ATOM 690 N N . GLU A 1 84 ? -10.289 5.162 2.686 1.00 98.25 84 GLU A N 1
ATOM 691 C CA . GLU A 1 84 ? -11.515 4.593 3.261 1.00 98.25 84 GLU A CA 1
ATOM 692 C C . GLU A 1 84 ? -12.487 4.089 2.195 1.00 98.25 84 GLU A C 1
ATOM 694 O O . GLU A 1 84 ? -13.122 3.050 2.380 1.00 98.25 84 GLU A O 1
ATOM 699 N N . GLN A 1 85 ? -12.592 4.793 1.063 1.00 98.06 85 GLN A N 1
ATOM 700 C CA . GLN A 1 85 ? -13.407 4.347 -0.067 1.00 98.06 85 GLN A CA 1
ATOM 701 C C . GLN A 1 85 ? -12.937 2.986 -0.586 1.00 98.06 85 GLN A C 1
ATOM 703 O O . GLN A 1 85 ? -13.745 2.072 -0.738 1.00 98.06 85 GLN A O 1
ATOM 708 N N . ILE A 1 86 ? -11.628 2.839 -0.793 1.00 97.06 86 ILE A N 1
ATOM 709 C CA . ILE A 1 86 ? -11.022 1.605 -1.301 1.00 97.06 86 ILE A CA 1
ATOM 710 C C . ILE A 1 86 ? -11.111 0.497 -0.245 1.00 97.06 86 ILE A C 1
ATOM 712 O O . ILE A 1 86 ? -11.480 -0.634 -0.553 1.00 97.06 86 ILE A O 1
ATOM 716 N N . TRP A 1 87 ? -10.837 0.813 1.022 1.00 97.12 87 TRP A N 1
ATOM 717 C CA . TRP A 1 87 ? -10.966 -0.134 2.126 1.00 97.12 87 TRP A CA 1
ATOM 718 C C . TRP A 1 87 ? -12.383 -0.705 2.216 1.00 97.12 87 TRP A C 1
ATOM 720 O O . TRP A 1 87 ? -12.548 -1.921 2.286 1.00 97.12 87 TRP A O 1
ATOM 730 N N . ALA A 1 88 ? -13.411 0.148 2.165 1.00 96.44 88 ALA A N 1
ATOM 731 C CA . ALA A 1 88 ? -14.803 -0.287 2.195 1.00 96.44 88 ALA A CA 1
ATOM 732 C C . ALA A 1 88 ? -15.178 -1.128 0.963 1.00 96.44 88 ALA A C 1
ATOM 734 O O . ALA A 1 88 ? -15.864 -2.142 1.112 1.00 96.44 88 ALA A O 1
ATOM 735 N N . GLU A 1 89 ? -14.711 -0.745 -0.231 1.00 95.06 89 GLU A N 1
ATOM 736 C CA . GLU A 1 89 ? -14.927 -1.500 -1.471 1.00 95.06 89 GLU A CA 1
ATOM 737 C C . GLU A 1 89 ? -14.449 -2.951 -1.331 1.00 95.06 89 GLU A C 1
ATOM 739 O O . GLU A 1 89 ? -15.220 -3.879 -1.575 1.00 95.06 89 GLU A O 1
ATOM 744 N N . TYR A 1 90 ? -13.213 -3.159 -0.871 1.00 94.00 90 TYR A N 1
ATOM 745 C CA . TYR A 1 90 ? -12.639 -4.499 -0.735 1.00 94.00 90 TYR A CA 1
ATOM 746 C C . TYR A 1 90 ? -13.141 -5.258 0.497 1.00 94.00 90 TYR A C 1
ATOM 748 O O . TYR A 1 90 ? -13.337 -6.474 0.431 1.00 94.00 90 TYR A O 1
ATOM 756 N N . LEU A 1 91 ? -13.397 -4.573 1.615 1.00 93.62 91 LEU A N 1
ATOM 757 C CA . LEU A 1 91 ? -13.897 -5.210 2.836 1.00 93.62 91 LEU A CA 1
ATOM 758 C C . LEU A 1 91 ? -15.272 -5.855 2.620 1.00 93.62 91 LEU A C 1
ATOM 760 O O . LEU A 1 91 ? -15.512 -6.963 3.098 1.00 93.62 91 LEU A O 1
ATOM 764 N N . TYR A 1 92 ? -16.161 -5.172 1.895 1.00 91.75 92 TYR A N 1
ATOM 765 C CA . TYR A 1 92 ? -17.514 -5.657 1.602 1.00 91.75 92 TYR A CA 1
ATOM 766 C C . TYR A 1 92 ? -17.628 -6.371 0.251 1.00 91.75 92 TYR A C 1
ATOM 768 O O . TYR A 1 92 ? -18.719 -6.814 -0.120 1.00 91.75 92 TYR A O 1
ATOM 776 N N . SER A 1 93 ? -16.522 -6.501 -0.486 1.00 85.50 93 SER A N 1
ATOM 777 C CA . SER A 1 93 ? -16.496 -7.270 -1.722 1.00 85.50 93 SER A CA 1
ATOM 778 C C . SER A 1 93 ? -16.725 -8.756 -1.434 1.00 85.50 93 SER A C 1
ATOM 780 O O . SER A 1 93 ? -16.029 -9.371 -0.620 1.00 85.50 93 SER A O 1
ATOM 782 N N . ASN A 1 94 ? -17.702 -9.325 -2.145 1.00 67.31 94 ASN A N 1
ATOM 783 C CA . ASN A 1 94 ? -17.981 -10.763 -2.182 1.00 67.31 94 ASN A CA 1
ATOM 784 C C . ASN A 1 94 ? -17.233 -11.478 -3.320 1.00 67.31 94 ASN A C 1
ATOM 786 O O . ASN A 1 94 ? -17.555 -12.634 -3.597 1.00 67.31 94 ASN A O 1
ATOM 790 N N . LYS A 1 95 ? -16.328 -10.777 -4.023 1.00 61.59 95 LYS A N 1
ATOM 791 C CA . LYS A 1 95 ? -15.385 -11.435 -4.933 1.00 61.59 95 LYS A CA 1
ATOM 792 C C . LYS A 1 95 ? -14.492 -12.396 -4.155 1.00 61.59 95 LYS A C 1
ATOM 794 O O . LYS A 1 95 ? -14.131 -12.057 -3.000 1.00 61.59 95 LYS A O 1
#

Radius of gyration: 12.7 Å; Cα contacts (8 Å, |Δi|>4): 186; chains: 1; bounding box: 32×27×29 Å

pLDDT: mean 95.24, std 5.63, range [61.59, 98.75]

Foldseek 3Di:
DKWWKKKAFADDDQPAFRIKIFTADPVQWGAKMWTAGPVRDIWIDHPVDTGPPDDTDPDGDDDQVVQVVDVRMHMDTDDPVVRVVVVVCVVPDPD

Solvent-accessible surface area (backbone atoms only — not comparable to full-atom values): 5337 Å² total; per-residue (Å²): 110,73,47,32,37,40,35,38,48,68,73,86,64,75,94,47,59,38,36,38,38,38,35,25,43,74,85,30,36,45,52,34,39,40,38,34,31,81,88,72,49,65,19,34,16,42,92,87,46,72,38,76,92,34,70,68,56,97,52,62,61,74,53,50,68,65,46,44,72,41,86,50,35,51,46,38,77,51,51,69,69,60,49,52,53,52,50,50,52,60,71,72,46,86,121